Protein AF-A0A1I3BD29-F1 (afdb_monomer)

Structure (mmCIF, N/CA/C/O backbone):
data_AF-A0A1I3BD29-F1
#
_entry.id   AF-A0A1I3BD29-F1
#
loop_
_atom_site.group_PDB
_atom_site.id
_atom_site.type_symbol
_atom_site.label_atom_id
_atom_site.label_alt_id
_atom_site.label_comp_id
_atom_site.label_asym_id
_atom_site.label_entity_id
_atom_site.label_seq_id
_atom_site.pdbx_PDB_ins_code
_atom_site.Cartn_x
_atom_site.Cartn_y
_atom_site.Cartn_z
_atom_site.occupancy
_atom_site.B_iso_or_equiv
_atom_site.auth_seq_id
_atom_site.auth_comp_id
_atom_site.auth_asym_id
_atom_site.auth_atom_id
_atom_site.pdbx_PDB_model_num
ATOM 1 N N . MET A 1 1 ? 8.516 50.849 -5.011 1.00 40.69 1 MET A N 1
ATOM 2 C CA . MET A 1 1 ? 9.260 49.608 -5.304 1.00 40.69 1 MET A CA 1
ATOM 3 C C . MET A 1 1 ? 8.341 48.460 -4.909 1.00 40.69 1 MET A C 1
ATOM 5 O O . MET A 1 1 ? 8.324 48.061 -3.753 1.00 40.69 1 MET A O 1
ATOM 9 N N . ALA A 1 2 ? 7.440 48.098 -5.824 1.00 39.16 2 ALA A N 1
ATOM 10 C CA . ALA A 1 2 ? 6.439 47.055 -5.635 1.00 39.16 2 ALA A CA 1
ATOM 11 C C . ALA A 1 2 ? 7.047 45.728 -6.099 1.00 39.16 2 ALA A C 1
ATOM 13 O O . ALA A 1 2 ? 7.670 45.678 -7.156 1.00 39.16 2 ALA A O 1
ATOM 14 N N . TRP A 1 3 ? 6.928 44.700 -5.267 1.00 38.72 3 TRP A N 1
ATOM 15 C CA . TRP A 1 3 ? 7.289 43.336 -5.623 1.00 38.72 3 TRP A CA 1
ATOM 16 C C . TRP A 1 3 ? 6.075 42.716 -6.309 1.00 38.72 3 TRP A C 1
ATOM 18 O O . TRP A 1 3 ? 5.214 42.151 -5.638 1.00 38.72 3 TRP A O 1
ATOM 28 N N . ASP A 1 4 ? 5.998 42.864 -7.629 1.00 46.22 4 ASP A N 1
ATOM 29 C CA . ASP A 1 4 ? 5.146 42.015 -8.457 1.00 46.22 4 ASP A CA 1
ATOM 30 C C . ASP A 1 4 ? 5.787 40.627 -8.492 1.00 46.22 4 ASP A C 1
ATOM 32 O O . ASP A 1 4 ? 6.746 40.366 -9.218 1.00 46.22 4 ASP A O 1
ATOM 36 N N . ILE A 1 5 ? 5.304 39.746 -7.618 1.00 47.88 5 ILE A N 1
ATOM 37 C CA . ILE A 1 5 ? 5.500 38.309 -7.770 1.00 47.88 5 ILE A CA 1
ATOM 38 C C . ILE A 1 5 ? 4.236 37.806 -8.450 1.00 47.88 5 ILE A C 1
ATOM 40 O O . ILE A 1 5 ? 3.238 37.511 -7.790 1.00 47.88 5 ILE A O 1
ATOM 44 N N . ASP A 1 6 ? 4.307 37.708 -9.774 1.00 44.50 6 ASP A N 1
ATOM 45 C CA . ASP A 1 6 ? 3.409 36.897 -10.583 1.00 44.50 6 ASP A CA 1
ATOM 46 C C . ASP A 1 6 ? 3.533 35.436 -10.127 1.00 44.50 6 ASP A C 1
ATOM 48 O O . ASP A 1 6 ? 4.304 34.634 -10.654 1.00 44.50 6 ASP A O 1
ATOM 52 N N . ALA A 1 7 ? 2.779 35.075 -9.089 1.00 47.12 7 ALA A N 1
ATOM 53 C CA . ALA A 1 7 ? 2.558 33.695 -8.680 1.00 47.12 7 ALA A CA 1
ATOM 54 C C . ALA A 1 7 ? 1.510 33.059 -9.610 1.00 47.12 7 ALA A C 1
ATOM 56 O O . ALA A 1 7 ? 0.466 32.570 -9.173 1.00 47.12 7 ALA A O 1
ATOM 57 N N . GLU A 1 8 ? 1.764 33.102 -10.918 1.00 42.25 8 GLU A N 1
ATOM 58 C CA . GLU A 1 8 ? 0.945 32.416 -11.904 1.00 42.25 8 GLU A CA 1
ATOM 59 C C . GLU A 1 8 ? 1.128 30.897 -11.771 1.00 42.25 8 GLU A C 1
ATOM 61 O O . GLU A 1 8 ? 2.167 30.319 -12.078 1.00 42.25 8 GLU A O 1
ATOM 66 N N . HIS A 1 9 ? 0.070 30.244 -11.288 1.00 47.31 9 HIS A N 1
ATOM 67 C CA . HIS A 1 9 ? -0.496 29.047 -11.916 1.00 47.31 9 HIS A CA 1
ATOM 68 C C . HIS A 1 9 ? 0.456 27.885 -12.266 1.00 47.31 9 HIS A C 1
ATOM 70 O O . HIS A 1 9 ? 0.282 27.214 -13.282 1.00 47.31 9 HIS A O 1
ATOM 76 N N . ALA A 1 10 ? 1.376 27.510 -11.376 1.00 42.28 10 ALA A N 1
ATOM 77 C CA . ALA A 1 10 ? 1.856 26.129 -11.390 1.00 42.28 10 ALA A CA 1
ATOM 78 C C . ALA A 1 10 ? 0.666 25.214 -11.024 1.00 42.28 10 ALA A C 1
ATOM 80 O O . ALA A 1 10 ? 0.104 25.383 -9.933 1.00 42.28 10 ALA A O 1
ATOM 81 N N . PRO A 1 11 ? 0.239 24.256 -11.875 1.00 43.28 11 PRO A N 1
ATOM 82 C CA . PRO A 1 11 ? -0.814 23.330 -11.489 1.00 43.28 11 PRO A CA 1
ATOM 83 C C . PRO A 1 11 ? -0.327 22.591 -10.245 1.00 43.28 11 PRO A C 1
ATOM 85 O O . PRO A 1 11 ? 0.676 21.871 -10.287 1.00 43.28 11 PRO A O 1
ATOM 88 N N . ARG A 1 12 ? -1.008 22.796 -9.110 1.00 51.69 12 ARG A N 1
ATOM 89 C CA . ARG A 1 12 ? -0.805 21.969 -7.920 1.00 51.69 12 ARG A CA 1
ATOM 90 C C . ARG A 1 12 ? -1.012 20.539 -8.395 1.00 51.69 12 ARG A C 1
ATOM 92 O O . ARG A 1 12 ? -2.143 20.191 -8.722 1.00 51.69 12 ARG A O 1
ATOM 99 N N . ARG A 1 13 ? 0.060 19.741 -8.506 1.00 56.94 13 ARG A N 1
ATOM 100 C CA . ARG A 1 13 ? -0.059 18.315 -8.831 1.00 56.94 13 ARG A CA 1
ATOM 101 C C . ARG A 1 13 ? -1.017 17.738 -7.802 1.00 56.94 13 ARG A C 1
ATOM 103 O O . ARG A 1 13 ? -0.677 17.667 -6.622 1.00 56.94 13 ARG A O 1
ATOM 110 N N . SER A 1 14 ? -2.236 17.449 -8.236 1.00 68.75 14 SER A N 1
ATOM 111 C CA . SER A 1 14 ? -3.269 16.865 -7.400 1.00 68.75 14 SER A CA 1
ATOM 112 C C . SER A 1 14 ? -2.687 15.597 -6.798 1.00 68.75 14 SER A C 1
ATOM 114 O O . SER A 1 14 ? -2.194 14.738 -7.530 1.00 68.75 14 SER A O 1
ATOM 116 N N . THR A 1 15 ? -2.668 15.514 -5.468 1.00 78.75 15 THR A N 1
ATOM 117 C CA . THR A 1 15 ? -2.284 14.285 -4.776 1.00 78.75 15 THR A CA 1
ATOM 118 C C . THR A 1 15 ? -3.124 13.146 -5.358 1.00 78.75 15 THR A C 1
ATOM 120 O O . THR A 1 15 ? -4.346 13.307 -5.424 1.00 78.75 15 THR A O 1
ATOM 123 N N . PRO A 1 16 ? -2.508 12.037 -5.807 1.00 86.06 16 PRO A N 1
ATOM 124 C CA . PRO A 1 16 ? -3.257 10.934 -6.393 1.00 86.06 16 PRO A CA 1
ATOM 125 C C . PRO A 1 16 ? -4.274 10.405 -5.381 1.00 86.06 16 PRO A C 1
ATOM 127 O O . PRO A 1 16 ? -3.991 10.319 -4.180 1.00 86.06 16 PRO A O 1
ATOM 130 N N . THR A 1 17 ? -5.469 10.072 -5.859 1.00 91.38 17 THR A N 1
ATOM 131 C CA . THR A 1 17 ? -6.490 9.446 -5.021 1.00 91.38 17 THR A CA 1
ATOM 132 C C . THR A 1 17 ? -6.098 8.005 -4.703 1.00 91.38 17 THR A C 1
ATOM 134 O O . THR A 1 17 ? -5.258 7.402 -5.369 1.00 91.38 17 THR A O 1
ATOM 137 N N . ILE A 1 18 ? -6.737 7.401 -3.698 1.00 88.56 18 ILE A N 1
A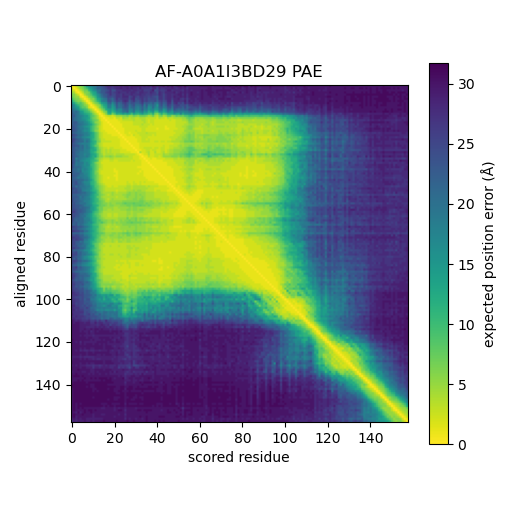TOM 138 C CA . ILE A 1 18 ? -6.524 5.979 -3.388 1.00 88.56 18 ILE A CA 1
ATOM 139 C C . ILE A 1 18 ? -6.890 5.085 -4.585 1.00 88.56 18 ILE A C 1
ATOM 141 O O . ILE A 1 18 ? -6.226 4.076 -4.809 1.00 88.56 18 ILE A O 1
ATOM 145 N N . ALA A 1 19 ? -7.899 5.467 -5.376 1.00 89.12 19 ALA A N 1
ATOM 146 C CA . ALA A 1 19 ? -8.260 4.751 -6.597 1.00 89.12 19 ALA A CA 1
ATOM 147 C C . ALA A 1 19 ? -7.135 4.818 -7.643 1.00 89.12 19 ALA A C 1
ATOM 149 O O . ALA A 1 19 ? -6.755 3.780 -8.182 1.00 89.12 19 ALA A O 1
ATOM 150 N N . ASP A 1 20 ? -6.543 5.999 -7.854 1.00 92.38 20 ASP A N 1
ATOM 151 C CA . ASP A 1 20 ? -5.416 6.173 -8.782 1.00 92.38 20 ASP A CA 1
ATOM 152 C C . ASP A 1 20 ? -4.203 5.349 -8.340 1.00 92.38 20 ASP A C 1
ATOM 154 O O . ASP A 1 20 ? -3.580 4.661 -9.144 1.00 92.38 20 ASP A O 1
ATOM 158 N N . LEU A 1 21 ? -3.893 5.370 -7.039 1.00 91.94 21 LEU A N 1
ATOM 159 C CA . LEU A 1 21 ? -2.787 4.601 -6.469 1.00 91.94 21 LEU A CA 1
ATOM 160 C C . LEU A 1 21 ? -2.983 3.093 -6.672 1.00 91.94 21 LEU A C 1
ATOM 162 O O . LEU A 1 21 ? -2.037 2.398 -7.030 1.00 91.94 21 LEU A O 1
ATOM 166 N N . ARG A 1 22 ? -4.203 2.576 -6.478 1.00 90.12 22 ARG A N 1
ATOM 167 C CA . ARG A 1 22 ? -4.527 1.156 -6.716 1.00 90.12 22 ARG A CA 1
ATOM 168 C C . ARG A 1 22 ? -4.433 0.760 -8.182 1.00 90.12 22 ARG A C 1
ATOM 170 O O . ARG A 1 22 ? -4.084 -0.380 -8.474 1.00 90.12 22 ARG A O 1
ATOM 177 N N . ALA A 1 23 ? -4.765 1.679 -9.083 1.00 91.75 23 ALA A N 1
ATOM 178 C CA . ALA A 1 23 ? -4.691 1.447 -10.517 1.00 91.75 23 ALA A CA 1
ATOM 179 C C . ALA A 1 23 ? -3.244 1.418 -11.042 1.00 91.75 23 ALA A C 1
ATOM 181 O O . ALA A 1 23 ? -3.026 0.924 -12.147 1.00 91.75 23 ALA A O 1
ATOM 182 N N . MET A 1 24 ? -2.258 1.894 -10.266 1.00 90.75 24 MET A N 1
ATOM 183 C CA . MET A 1 24 ? -0.858 1.894 -10.692 1.00 90.75 24 MET A CA 1
ATOM 184 C C . MET A 1 24 ? -0.324 0.485 -10.934 1.00 90.75 24 MET A C 1
ATOM 186 O O . MET A 1 24 ? -0.306 -0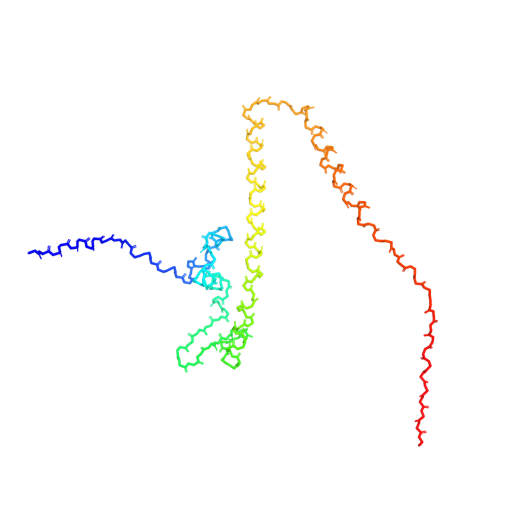.383 -10.051 1.00 90.75 24 MET A O 1
ATOM 190 N N . THR A 1 25 ? 0.241 0.311 -12.119 1.00 89.88 25 THR A N 1
ATOM 191 C CA . THR A 1 25 ? 1.057 -0.843 -12.479 1.00 89.88 25 THR A CA 1
ATOM 192 C C . THR A 1 25 ? 2.356 -0.884 -11.663 1.00 89.88 25 THR A C 1
ATOM 194 O O . THR A 1 25 ? 2.809 0.117 -11.103 1.00 89.88 25 THR A O 1
ATOM 197 N N . LEU A 1 26 ? 3.004 -2.052 -11.620 1.00 88.06 26 LEU A N 1
ATOM 198 C CA . LEU A 1 26 ? 4.323 -2.214 -10.986 1.00 88.06 26 LEU A CA 1
ATOM 199 C C . LEU A 1 26 ? 5.378 -1.269 -11.588 1.00 88.06 26 LEU A C 1
ATOM 201 O O . LEU A 1 26 ? 6.184 -0.699 -10.857 1.00 88.06 26 LEU A O 1
ATOM 205 N N . VAL A 1 27 ? 5.333 -1.061 -12.908 1.00 85.38 27 VAL A N 1
ATOM 206 C CA . VAL A 1 27 ? 6.253 -0.169 -13.632 1.00 85.38 27 VAL A CA 1
ATOM 207 C C . VAL A 1 27 ? 6.003 1.300 -13.286 1.00 85.38 27 VAL A C 1
ATOM 209 O O . VAL A 1 27 ? 6.938 2.087 -13.208 1.00 85.38 27 VAL A O 1
ATOM 212 N N . GLU A 1 28 ? 4.755 1.702 -13.058 1.00 88.12 28 GLU A N 1
ATOM 213 C CA . GLU A 1 28 ? 4.454 3.069 -12.622 1.00 88.12 28 GLU A CA 1
ATOM 214 C C . GLU A 1 28 ? 4.886 3.308 -11.175 1.00 88.12 28 GLU A C 1
ATOM 216 O O . GLU A 1 28 ? 5.438 4.367 -10.873 1.00 88.12 28 GLU A O 1
ATOM 221 N N . ARG A 1 29 ? 4.706 2.321 -10.287 1.00 87.56 29 ARG A N 1
ATOM 222 C CA . ARG A 1 29 ? 5.140 2.441 -8.888 1.00 87.56 29 ARG A CA 1
ATOM 223 C C . ARG A 1 29 ? 6.652 2.550 -8.735 1.00 87.56 29 ARG A C 1
ATOM 225 O O . ARG A 1 29 ? 7.119 3.332 -7.903 1.00 87.56 29 ARG A O 1
ATOM 232 N N . SER A 1 30 ? 7.424 1.856 -9.570 1.00 83.62 30 SER A N 1
ATOM 233 C CA . SER A 1 30 ? 8.886 1.950 -9.513 1.00 83.62 30 SER A CA 1
ATOM 234 C C . SER A 1 30 ? 9.408 3.360 -9.817 1.00 83.62 30 SER A C 1
ATOM 236 O O . SER A 1 30 ? 10.466 3.752 -9.330 1.00 83.62 30 SER A O 1
ATOM 238 N N . ARG A 1 31 ? 8.626 4.177 -10.535 1.00 87.25 31 ARG A N 1
ATOM 239 C CA . ARG A 1 31 ? 8.957 5.575 -10.854 1.00 87.25 31 ARG A CA 1
ATOM 240 C C . ARG A 1 31 ? 8.690 6.554 -9.707 1.00 87.25 31 ARG A C 1
ATOM 242 O O . ARG A 1 31 ? 9.059 7.720 -9.825 1.00 87.25 31 ARG A O 1
ATOM 249 N N . LEU A 1 32 ? 8.071 6.127 -8.600 1.00 83.44 32 LEU A N 1
ATOM 250 C CA . LEU A 1 32 ? 7.693 7.018 -7.490 1.00 83.44 32 LEU A CA 1
ATOM 251 C C . LEU A 1 32 ? 8.894 7.552 -6.677 1.00 83.44 32 LEU A C 1
ATOM 253 O O . LEU A 1 32 ? 8.715 8.440 -5.846 1.00 83.44 32 LEU A O 1
ATOM 257 N N . GLY A 1 33 ? 10.119 7.080 -6.926 1.00 84.25 33 GLY A N 1
ATOM 258 C CA . GLY A 1 33 ? 11.311 7.459 -6.157 1.00 84.25 33 GLY A CA 1
ATOM 259 C C . GLY A 1 33 ? 11.322 6.860 -4.743 1.00 84.25 33 GLY A C 1
ATOM 260 O O . GLY A 1 33 ? 10.459 6.052 -4.395 1.00 84.25 33 GLY A O 1
ATOM 261 N N . GLU A 1 34 ? 12.300 7.247 -3.920 1.00 88.12 34 GLU A N 1
ATOM 262 C CA . GLU A 1 34 ? 12.588 6.616 -2.611 1.00 88.12 34 GLU A CA 1
ATOM 263 C C . GLU A 1 34 ? 12.127 7.438 -1.392 1.00 88.12 34 GLU A C 1
ATOM 265 O O . GLU A 1 34 ? 12.438 7.115 -0.250 1.00 88.12 34 GLU A O 1
ATOM 270 N N . SER A 1 35 ? 11.365 8.512 -1.612 1.00 92.56 35 SER A N 1
ATOM 271 C CA . SER A 1 35 ? 10.869 9.355 -0.514 1.00 92.56 35 SER A CA 1
ATOM 272 C C . SER A 1 35 ? 9.835 8.642 0.370 1.00 92.56 35 SER A C 1
ATOM 274 O O . SER A 1 35 ? 9.080 7.792 -0.102 1.00 92.56 35 SER A O 1
ATOM 276 N N . ASP A 1 36 ? 9.686 9.081 1.623 1.00 91.19 36 ASP A N 1
ATOM 277 C CA . ASP A 1 36 ? 8.641 8.579 2.533 1.00 91.19 36 ASP A CA 1
ATOM 278 C C . ASP A 1 36 ? 7.235 8.691 1.937 1.00 91.19 36 ASP A C 1
ATOM 280 O O . ASP A 1 36 ? 6.396 7.804 2.095 1.00 91.19 36 ASP A O 1
ATOM 284 N N . ARG A 1 37 ? 6.981 9.766 1.183 1.00 91.75 37 ARG A N 1
ATOM 285 C CA . ARG A 1 37 ? 5.718 9.956 0.463 1.00 91.75 37 ARG A CA 1
ATOM 286 C C . ARG A 1 37 ? 5.508 8.877 -0.599 1.00 91.75 37 ARG A C 1
ATOM 288 O O . ARG A 1 37 ? 4.405 8.355 -0.723 1.00 91.75 37 ARG A O 1
ATOM 295 N N . ALA A 1 38 ? 6.551 8.538 -1.350 1.00 92.50 38 ALA A N 1
ATOM 296 C CA . ALA A 1 38 ? 6.501 7.476 -2.349 1.00 92.50 38 ALA A CA 1
ATOM 297 C C . ALA A 1 38 ? 6.255 6.109 -1.702 1.00 92.50 38 ALA A C 1
ATOM 299 O O . ALA A 1 38 ? 5.420 5.336 -2.167 1.00 92.50 38 ALA A O 1
ATOM 300 N N . ASN A 1 39 ? 6.909 5.845 -0.574 1.00 93.19 39 ASN A N 1
ATOM 301 C CA . ASN A 1 39 ? 6.705 4.629 0.209 1.00 93.19 39 ASN A CA 1
ATOM 302 C C . ASN A 1 39 ? 5.273 4.531 0.751 1.00 93.19 39 ASN A C 1
ATOM 304 O O . ASN A 1 39 ? 4.648 3.473 0.669 1.00 93.19 39 ASN A O 1
ATOM 308 N N . ALA A 1 40 ? 4.706 5.647 1.211 1.00 91.75 40 ALA A N 1
ATOM 309 C CA . ALA A 1 40 ? 3.300 5.712 1.594 1.00 91.75 40 ALA A CA 1
ATOM 310 C C . ALA A 1 40 ? 2.367 5.415 0.407 1.00 91.75 40 ALA A C 1
ATOM 312 O O . ALA A 1 40 ? 1.388 4.688 0.570 1.00 91.75 40 ALA A O 1
ATOM 313 N N . PHE A 1 41 ? 2.680 5.909 -0.795 1.00 93.69 41 PHE A N 1
ATOM 314 C CA . PHE A 1 41 ? 1.916 5.590 -2.003 1.00 93.69 41 PHE A CA 1
ATOM 315 C C . PHE A 1 41 ? 1.997 4.109 -2.383 1.00 93.69 41 PHE A C 1
ATOM 317 O O . PHE A 1 41 ? 0.964 3.536 -2.720 1.00 93.69 41 PHE A O 1
ATOM 324 N N . ARG A 1 42 ? 3.162 3.458 -2.254 1.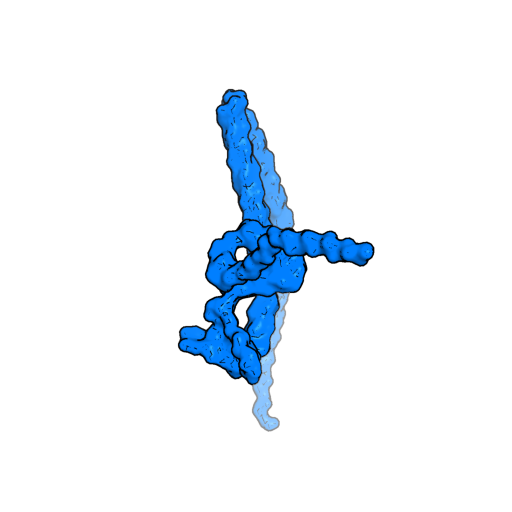00 93.81 42 ARG A N 1
ATOM 325 C CA . ARG A 1 42 ? 3.299 2.002 -2.464 1.00 93.81 42 ARG A CA 1
ATOM 326 C C . ARG A 1 42 ? 2.416 1.207 -1.506 1.00 93.81 42 ARG A C 1
ATOM 328 O O . ARG A 1 42 ? 1.667 0.326 -1.930 1.00 93.81 42 ARG A O 1
ATOM 335 N N . LEU A 1 43 ? 2.447 1.560 -0.221 1.00 93.69 43 LEU A N 1
ATOM 336 C CA . LEU A 1 43 ? 1.605 0.924 0.793 1.00 93.69 43 LEU A CA 1
ATOM 337 C C . LEU A 1 43 ? 0.116 1.159 0.517 1.00 93.69 43 LEU A C 1
ATOM 339 O O . LEU A 1 43 ? -0.677 0.224 0.598 1.00 93.69 43 LEU A O 1
ATOM 343 N N . ALA A 1 44 ? -0.270 2.378 0.144 1.00 92.06 44 ALA A N 1
ATOM 344 C CA . ALA A 1 44 ? -1.653 2.710 -0.178 1.00 92.06 44 ALA A CA 1
ATOM 345 C C . ALA A 1 44 ? -2.150 1.991 -1.442 1.00 92.06 44 ALA A C 1
ATOM 347 O O . ALA A 1 44 ? -3.269 1.475 -1.445 1.00 92.06 44 ALA A O 1
ATOM 348 N N . ALA A 1 45 ? -1.320 1.891 -2.481 1.00 92.19 45 ALA A N 1
ATOM 349 C CA . ALA A 1 45 ? -1.635 1.163 -3.707 1.00 92.19 45 ALA A CA 1
ATOM 350 C C . ALA A 1 45 ? -1.976 -0.307 -3.429 1.00 92.19 45 ALA A C 1
ATOM 352 O O . ALA A 1 45 ? -2.890 -0.856 -4.041 1.00 92.19 45 ALA A O 1
ATOM 353 N N . ARG A 1 46 ? -1.275 -0.940 -2.477 1.00 93.12 46 ARG A N 1
ATOM 354 C CA . ARG A 1 46 ? -1.446 -2.368 -2.182 1.00 93.12 46 ARG A CA 1
ATOM 355 C C . ARG A 1 46 ? -2.430 -2.679 -1.057 1.00 93.12 46 ARG A C 1
ATOM 357 O O . ARG A 1 46 ? -3.139 -3.676 -1.141 1.00 93.12 46 ARG A O 1
ATOM 364 N N . PHE A 1 47 ? -2.449 -1.876 0.004 1.00 94.00 47 PHE A N 1
ATOM 365 C CA . PHE A 1 47 ? -3.081 -2.241 1.278 1.00 94.00 47 PHE A CA 1
ATOM 366 C C . PHE A 1 47 ? -4.197 -1.301 1.729 1.00 94.00 47 PHE A C 1
ATOM 368 O O . PHE A 1 47 ? -4.739 -1.492 2.815 1.00 94.00 47 PHE A O 1
ATOM 375 N N . SER A 1 48 ? -4.589 -0.312 0.926 1.00 90.75 48 SER A N 1
ATOM 376 C CA . SER A 1 48 ? -5.648 0.629 1.322 1.00 90.75 48 SER A CA 1
ATOM 377 C C . SER A 1 48 ? -7.020 -0.020 1.554 1.00 90.75 48 SER A C 1
ATOM 379 O O . SER A 1 48 ? -7.843 0.573 2.237 1.00 90.75 48 SER A O 1
ATOM 381 N N . ASP A 1 49 ? -7.290 -1.221 1.029 1.00 92.75 49 ASP A N 1
ATOM 382 C CA . ASP A 1 49 ? -8.508 -1.991 1.358 1.00 92.75 49 ASP A CA 1
ATOM 383 C C . ASP A 1 49 ? -8.458 -2.645 2.742 1.00 92.75 49 ASP A C 1
ATOM 385 O O . ASP A 1 49 ? -9.482 -3.024 3.306 1.00 92.75 49 ASP A O 1
ATOM 389 N N . HIS A 1 50 ? -7.260 -2.783 3.300 1.00 94.25 50 HIS A N 1
ATOM 390 C CA . HIS A 1 50 ? -7.026 -3.502 4.543 1.00 94.25 50 HIS A CA 1
ATOM 391 C C . HIS A 1 50 ? -6.698 -2.583 5.711 1.00 94.25 50 HIS A C 1
ATOM 393 O O . HIS A 1 50 ? -6.550 -3.071 6.830 1.00 94.25 50 HIS A O 1
ATOM 399 N N . LEU A 1 51 ? -6.568 -1.278 5.475 1.00 93.94 51 LEU A N 1
ATOM 400 C CA . LEU A 1 51 ? -5.944 -0.365 6.418 1.00 93.94 51 LEU A CA 1
ATOM 401 C C . LEU A 1 51 ? -6.670 0.984 6.412 1.00 93.94 51 LEU A C 1
ATOM 403 O O . LEU A 1 51 ? -6.802 1.628 5.375 1.00 93.94 51 LEU A O 1
ATOM 407 N N . LEU A 1 52 ? -7.147 1.404 7.582 1.00 93.19 52 LEU A N 1
ATOM 408 C CA . LEU A 1 52 ? -7.918 2.631 7.764 1.00 93.19 52 LEU A CA 1
ATOM 409 C C . LEU A 1 52 ? -7.343 3.428 8.934 1.00 93.19 52 LEU A C 1
ATOM 411 O O . LEU A 1 52 ? -7.171 2.889 10.021 1.00 93.19 52 LEU A O 1
ATOM 415 N N . HIS A 1 53 ? -7.065 4.716 8.733 1.00 92.38 53 HIS A N 1
ATOM 416 C CA . HIS A 1 53 ? -6.751 5.629 9.830 1.00 92.38 53 HIS A CA 1
ATOM 417 C C . HIS A 1 53 ? -7.972 6.478 10.157 1.00 92.38 53 HIS A C 1
ATOM 419 O O . HIS A 1 53 ? -8.456 7.222 9.304 1.00 92.38 53 HIS A O 1
ATOM 425 N N . GLN A 1 54 ? -8.436 6.412 11.400 1.00 94.06 54 GLN A N 1
ATOM 426 C CA . GLN A 1 54 ? -9.471 7.304 11.901 1.00 94.06 54 GLN A CA 1
ATOM 427 C C . GLN A 1 54 ? -8.842 8.305 12.885 1.00 94.06 54 GLN A C 1
ATOM 429 O O . GLN A 1 54 ? -8.347 7.891 13.939 1.00 94.06 54 GLN A O 1
ATOM 434 N N . PRO A 1 55 ? -8.876 9.620 12.594 1.00 93.44 55 PRO A N 1
ATOM 435 C CA . PRO A 1 55 ? -8.404 10.641 13.527 1.00 93.44 55 PRO A CA 1
ATOM 436 C C . PRO A 1 55 ? -9.033 10.486 14.917 1.00 93.44 55 PRO A C 1
ATOM 438 O O . PRO A 1 55 ? -10.231 10.235 15.041 1.00 93.44 55 PRO A O 1
ATOM 441 N N . GLY A 1 56 ? -8.212 10.589 15.964 1.00 94.56 56 GLY A N 1
ATOM 442 C CA . GLY A 1 56 ? -8.634 10.420 17.360 1.00 94.56 56 GLY A CA 1
ATOM 443 C C . GLY A 1 56 ? -8.833 8.970 17.819 1.00 94.56 56 GLY A C 1
ATOM 444 O O . GLY A 1 56 ? -8.946 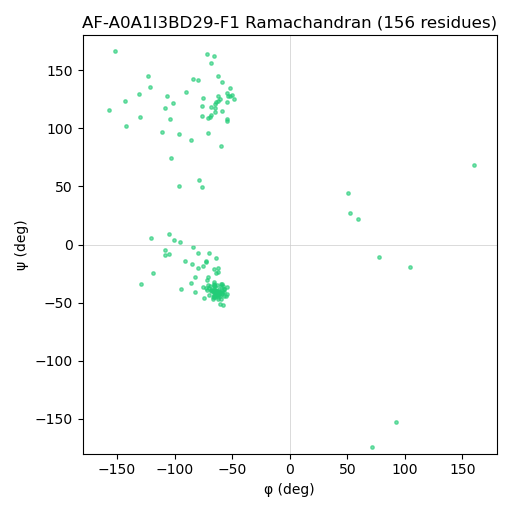8.734 19.018 1.00 94.56 56 GLY A O 1
ATOM 445 N N . ARG A 1 57 ? -8.833 7.993 16.902 1.00 94.44 57 ARG A N 1
ATOM 446 C CA . ARG A 1 57 ? -8.978 6.560 17.220 1.00 94.44 57 ARG A CA 1
ATOM 447 C C . ARG A 1 57 ? -7.770 5.719 16.797 1.00 94.44 57 ARG A C 1
ATOM 449 O O . ARG A 1 57 ? -7.523 4.673 17.386 1.00 94.44 57 ARG A O 1
ATOM 456 N N . GLY A 1 58 ? -7.006 6.191 15.813 1.00 95.06 58 GLY A N 1
ATOM 457 C CA . GLY A 1 58 ? -5.803 5.540 15.306 1.00 95.06 58 GLY A CA 1
ATOM 458 C C . GLY A 1 58 ? -6.080 4.612 14.126 1.00 95.06 58 GLY A C 1
ATOM 459 O O . GLY A 1 58 ? -7.015 4.821 13.349 1.00 95.06 58 GLY A O 1
ATOM 460 N N . TRP A 1 59 ? -5.227 3.602 13.969 1.00 96.06 59 TRP A N 1
ATOM 461 C CA . TRP A 1 59 ? -5.301 2.648 12.866 1.00 96.06 59 TRP A CA 1
ATOM 462 C C . TRP A 1 59 ? -6.293 1.522 13.149 1.00 96.06 59 TRP A C 1
ATOM 464 O O . TRP A 1 59 ? -6.369 1.017 14.266 1.00 96.06 59 TRP A O 1
ATOM 474 N N . ALA A 1 60 ? -7.000 1.095 12.110 1.00 96.19 60 ALA A N 1
ATOM 475 C CA . ALA A 1 60 ? -7.781 -0.126 12.061 1.00 96.19 60 ALA A CA 1
ATOM 476 C C . ALA A 1 60 ? -7.306 -0.993 10.902 1.00 96.19 60 ALA A C 1
ATOM 478 O O . ALA A 1 60 ? -6.958 -0.483 9.833 1.00 96.19 60 ALA A O 1
ATOM 479 N N . VAL A 1 61 ? -7.342 -2.307 11.102 1.00 96.56 61 VAL A N 1
ATOM 480 C CA . VAL A 1 61 ? -6.978 -3.281 10.073 1.00 96.56 61 VAL A CA 1
ATOM 481 C C . VAL A 1 61 ? -8.161 -4.202 9.814 1.00 96.56 61 VAL A C 1
ATOM 483 O O . VAL A 1 61 ? -8.811 -4.668 10.751 1.00 96.56 61 VAL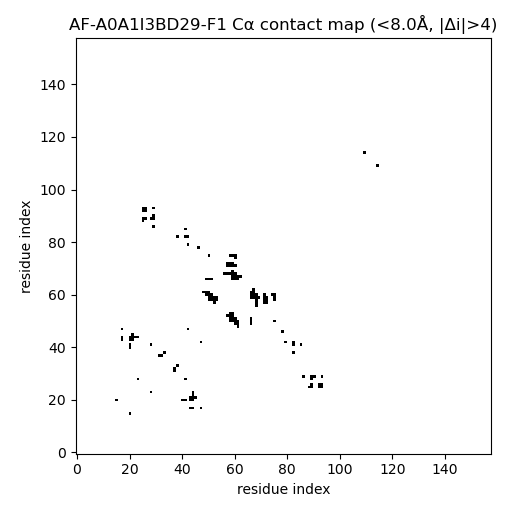 A O 1
ATOM 486 N N . TRP A 1 62 ? -8.450 -4.455 8.538 1.00 96.12 62 TRP A N 1
ATOM 487 C CA . TRP A 1 62 ? -9.510 -5.372 8.128 1.00 96.12 62 TRP A CA 1
ATOM 488 C C . TRP A 1 62 ? -9.223 -6.784 8.655 1.00 96.12 62 TRP A C 1
ATOM 490 O O . TRP A 1 62 ? -8.146 -7.336 8.426 1.00 96.12 62 TRP A O 1
ATOM 500 N N . ASP A 1 63 ? -10.166 -7.369 9.391 1.00 93.69 63 ASP A N 1
ATOM 501 C CA . ASP A 1 63 ? -10.058 -8.720 9.966 1.00 93.69 63 ASP A CA 1
ATOM 502 C C . ASP A 1 63 ? -10.710 -9.815 9.098 1.00 93.69 63 ASP A C 1
ATOM 504 O O . ASP A 1 63 ? -10.725 -10.981 9.482 1.00 93.69 63 ASP A O 1
ATOM 508 N N . GLY A 1 64 ? -11.241 -9.448 7.927 1.00 94.31 64 GLY A N 1
ATOM 509 C CA . GLY A 1 64 ? -12.030 -10.327 7.059 1.00 94.31 64 GLY A CA 1
ATOM 510 C C . GLY A 1 64 ? -13.532 -10.034 7.098 1.00 94.31 64 GLY A C 1
ATOM 511 O O . GLY A 1 64 ? -14.239 -10.389 6.158 1.00 94.31 64 GLY A O 1
ATOM 512 N N . ARG A 1 65 ? -14.020 -9.352 8.140 1.00 95.62 65 ARG A N 1
ATOM 513 C CA . ARG A 1 65 ? -15.439 -9.016 8.327 1.00 95.62 65 ARG A CA 1
ATOM 514 C C . ARG A 1 65 ? -15.678 -7.538 8.626 1.00 95.62 65 ARG A C 1
ATOM 516 O O . ARG A 1 65 ? -16.722 -7.009 8.248 1.00 95.62 65 ARG A O 1
ATOM 523 N N . ARG A 1 66 ? -14.766 -6.886 9.345 1.00 95.38 66 ARG A N 1
ATOM 524 C CA . ARG A 1 66 ? -14.846 -5.472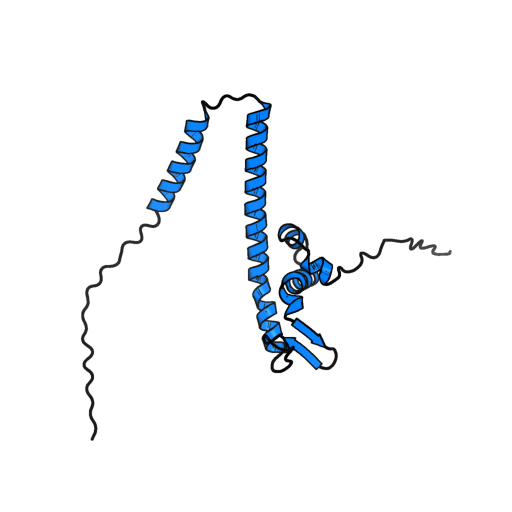 9.722 1.00 95.38 66 ARG A CA 1
ATOM 525 C C . ARG A 1 66 ? -13.457 -4.869 9.909 1.00 95.38 66 ARG A C 1
ATOM 527 O O . ARG A 1 66 ? -12.454 -5.568 10.029 1.00 95.38 66 ARG A O 1
ATOM 534 N N . PHE A 1 67 ? -13.411 -3.543 9.978 1.00 96.50 67 PHE A N 1
ATOM 535 C CA . PHE A 1 67 ? -12.228 -2.842 10.461 1.00 96.50 67 PHE A CA 1
ATOM 536 C C . PHE A 1 67 ? -12.154 -2.950 11.982 1.00 96.50 67 PHE A C 1
ATOM 538 O O . PHE A 1 67 ? -13.053 -2.488 12.689 1.00 96.50 67 PHE A O 1
ATOM 545 N N . ASP A 1 68 ? -11.079 -3.564 12.466 1.00 95.81 68 ASP A N 1
ATOM 546 C CA . ASP A 1 68 ? -10.809 -3.723 13.887 1.00 95.81 68 ASP A CA 1
ATOM 547 C C . ASP A 1 68 ? -9.680 -2.787 14.329 1.00 95.81 68 ASP A C 1
ATOM 549 O O . ASP A 1 68 ? -8.601 -2.757 13.735 1.00 95.81 68 ASP A O 1
ATOM 553 N N . PHE A 1 69 ? -9.956 -2.017 15.379 1.00 96.31 69 PHE A N 1
ATOM 554 C CA . PHE A 1 69 ? -9.023 -1.070 15.989 1.00 96.31 69 PHE A CA 1
ATOM 555 C C . PHE A 1 69 ? -8.200 -1.713 17.113 1.00 96.31 69 PHE A C 1
ATOM 557 O O . PHE A 1 69 ? -7.202 -1.133 17.545 1.00 96.31 69 PHE A O 1
ATOM 564 N N . ALA A 1 70 ? -8.590 -2.897 17.599 1.00 94.81 70 ALA A N 1
ATOM 565 C CA . ALA A 1 70 ? -7.826 -3.607 18.614 1.00 94.81 70 ALA A CA 1
ATOM 566 C C . ALA A 1 70 ? -6.434 -3.960 18.069 1.00 94.81 70 ALA A C 1
ATOM 568 O O . ALA A 1 70 ? -6.294 -4.589 17.017 1.00 94.81 70 ALA A O 1
ATOM 569 N N . ASN A 1 71 ? -5.392 -3.508 18.773 1.00 93.44 71 ASN A N 1
ATOM 570 C CA . ASN A 1 71 ? -3.991 -3.616 18.343 1.00 93.44 71 ASN A CA 1
ATOM 571 C C . ASN A 1 71 ? -3.745 -3.062 16.925 1.00 93.44 71 ASN A C 1
ATOM 573 O O . ASN A 1 71 ? -2.827 -3.492 16.225 1.00 93.44 71 ASN A O 1
ATOM 577 N N . GLY A 1 72 ? -4.570 -2.110 16.478 1.00 93.25 72 GLY A N 1
ATOM 578 C CA . GLY A 1 72 ? -4.560 -1.637 15.098 1.00 93.25 72 GLY A CA 1
ATOM 579 C C . GLY A 1 72 ? -3.249 -0.962 14.698 1.00 93.25 72 GLY A C 1
ATOM 580 O O . GLY A 1 72 ? -2.787 -1.168 13.580 1.00 93.25 72 GLY A O 1
ATOM 581 N N . TRP A 1 73 ? -2.592 -0.251 15.624 1.00 94.38 73 TRP A N 1
ATOM 582 C CA . TRP A 1 73 ? -1.233 0.273 15.428 1.00 94.38 73 TRP A CA 1
ATOM 583 C C . TRP A 1 73 ? -0.226 -0.838 15.108 1.00 94.38 73 TRP A C 1
ATOM 585 O O . TRP A 1 73 ? 0.478 -0.764 14.106 1.00 94.38 73 TRP A O 1
ATOM 595 N N . GLU A 1 74 ? -0.181 -1.887 15.930 1.00 96.44 74 GLU A N 1
ATOM 596 C CA . GLU A 1 74 ? 0.766 -2.990 15.759 1.00 96.44 74 GLU A CA 1
ATOM 597 C C . GLU A 1 74 ? 0.507 -3.734 14.444 1.00 96.44 74 GLU A C 1
ATOM 599 O O . GLU A 1 74 ? 1.430 -4.040 13.689 1.00 96.44 74 GLU A O 1
ATOM 604 N N . ARG A 1 75 ? -0.767 -3.983 14.126 1.00 95.56 75 ARG A N 1
ATOM 605 C CA . ARG A 1 75 ? -1.157 -4.639 12.874 1.00 95.56 75 ARG A CA 1
ATOM 606 C C . ARG A 1 75 ? -0.831 -3.775 11.653 1.00 95.56 75 ARG A C 1
ATOM 608 O O . ARG A 1 75 ? -0.349 -4.310 10.658 1.00 95.56 75 ARG A O 1
ATOM 615 N N . ALA A 1 76 ? -1.042 -2.461 11.727 1.00 94.56 76 ALA A N 1
ATOM 616 C CA . ALA A 1 76 ? -0.666 -1.533 10.664 1.00 94.56 76 ALA A CA 1
ATOM 617 C C . ALA A 1 76 ? 0.858 -1.467 10.483 1.00 94.56 76 ALA A C 1
ATOM 619 O O . ALA A 1 76 ? 1.335 -1.467 9.350 1.00 94.56 76 ALA A O 1
ATOM 620 N N . LEU A 1 77 ? 1.627 -1.505 11.577 1.00 95.19 77 LEU A N 1
ATOM 621 C CA . LEU A 1 77 ? 3.086 -1.573 11.525 1.00 95.19 77 LEU A CA 1
ATOM 622 C C . LEU A 1 77 ? 3.563 -2.839 10.803 1.00 95.19 77 LEU A C 1
ATOM 624 O O . LEU A 1 77 ? 4.414 -2.745 9.925 1.00 95.19 77 LEU A O 1
ATOM 628 N N . ARG A 1 78 ? 2.971 -4.006 11.094 1.00 95.31 78 ARG A N 1
ATOM 629 C CA . ARG A 1 78 ? 3.283 -5.256 10.373 1.00 95.31 78 ARG A CA 1
ATOM 630 C C . ARG A 1 78 ? 3.008 -5.151 8.871 1.00 95.31 78 ARG A C 1
ATOM 632 O O . ARG A 1 78 ? 3.732 -5.747 8.083 1.00 95.31 78 ARG A O 1
ATOM 639 N N . ILE A 1 79 ? 1.988 -4.391 8.468 1.00 93.88 79 ILE A N 1
ATOM 640 C CA . ILE A 1 79 ? 1.729 -4.102 7.050 1.00 93.88 79 ILE A CA 1
ATOM 641 C C . ILE A 1 79 ? 2.807 -3.167 6.486 1.00 93.88 79 ILE A C 1
ATOM 643 O O . ILE A 1 79 ? 3.338 -3.438 5.413 1.00 93.88 79 ILE A O 1
ATOM 647 N N . GLY A 1 80 ? 3.199 -2.125 7.223 1.00 93.12 80 GLY A N 1
ATOM 648 C CA . GLY A 1 80 ? 4.311 -1.244 6.850 1.00 93.12 80 GLY A CA 1
ATOM 649 C C . GLY A 1 80 ? 5.643 -1.985 6.679 1.00 93.12 80 GLY A C 1
ATOM 650 O O . GLY A 1 80 ? 6.395 -1.692 5.754 1.00 93.12 80 GLY A O 1
ATOM 651 N N . MET A 1 81 ? 5.897 -3.014 7.495 1.00 95.81 81 MET A N 1
ATOM 652 C CA . MET A 1 81 ? 7.077 -3.883 7.382 1.00 95.81 81 MET A CA 1
ATOM 653 C C . MET A 1 81 ? 7.130 -4.691 6.077 1.00 95.81 81 MET A C 1
ATOM 655 O O . MET A 1 81 ? 8.178 -5.248 5.773 1.00 95.81 81 MET A O 1
ATOM 659 N N . ARG A 1 82 ? 6.044 -4.740 5.292 1.00 94.75 82 ARG A N 1
ATOM 660 C CA . ARG A 1 82 ? 6.023 -5.370 3.961 1.00 94.75 82 ARG A CA 1
ATOM 661 C C . ARG A 1 82 ? 6.524 -4.459 2.843 1.00 94.75 82 ARG A C 1
ATOM 663 O O . ARG A 1 82 ? 6.566 -4.881 1.694 1.00 94.75 82 ARG A O 1
ATOM 670 N N . LEU A 1 83 ? 6.879 -3.210 3.147 1.00 93.75 83 LEU A N 1
ATOM 671 C CA . LEU A 1 83 ? 7.402 -2.272 2.155 1.00 93.75 83 LEU A CA 1
ATOM 672 C C . LEU A 1 83 ? 8.629 -2.811 1.386 1.00 93.75 83 LEU A C 1
ATOM 674 O O . LEU A 1 83 ? 8.636 -2.648 0.167 1.00 93.75 83 LEU A O 1
ATOM 678 N N . PRO A 1 84 ? 9.626 -3.470 2.018 1.00 93.75 84 PRO A N 1
ATOM 679 C CA . PRO A 1 84 ? 10.752 -4.052 1.287 1.00 93.75 84 PRO A CA 1
ATOM 680 C C . PRO A 1 84 ? 10.312 -5.094 0.252 1.00 93.75 84 PRO A C 1
ATOM 682 O O . PRO A 1 84 ? 10.790 -5.041 -0.877 1.00 93.75 84 PRO A O 1
ATOM 685 N N . ASP A 1 85 ? 9.346 -5.958 0.595 1.00 93.62 85 ASP A N 1
ATOM 686 C CA . ASP A 1 85 ? 8.777 -6.944 -0.337 1.00 93.62 85 ASP A CA 1
ATOM 687 C C . ASP A 1 85 ? 8.196 -6.247 -1.581 1.00 93.62 85 ASP A C 1
ATOM 689 O O . ASP A 1 85 ? 8.439 -6.672 -2.706 1.00 93.62 85 ASP A O 1
ATOM 693 N N . LEU A 1 86 ? 7.453 -5.145 -1.397 1.00 91.69 86 LEU A N 1
ATOM 694 C CA . LEU A 1 86 ? 6.859 -4.395 -2.513 1.00 91.69 86 LEU A CA 1
ATOM 695 C C . LEU A 1 86 ? 7.922 -3.788 -3.433 1.00 91.69 86 LEU A C 1
ATOM 697 O O . LEU A 1 86 ? 7.760 -3.789 -4.651 1.00 91.69 86 LEU A O 1
ATOM 701 N N . ILE A 1 87 ? 9.005 -3.270 -2.854 1.00 91.31 87 ILE A N 1
ATOM 702 C CA . ILE A 1 87 ? 10.122 -2.706 -3.617 1.00 91.31 87 ILE A CA 1
ATOM 703 C C . ILE A 1 87 ? 10.845 -3.817 -4.392 1.00 91.31 87 ILE A C 1
ATOM 705 O O . ILE A 1 87 ? 11.218 -3.620 -5.548 1.00 91.31 87 ILE A O 1
ATOM 709 N N . GLU A 1 88 ? 11.007 -4.999 -3.798 1.00 92.25 88 GLU A N 1
ATOM 710 C CA . GLU A 1 88 ? 11.589 -6.152 -4.485 1.00 92.25 88 GLU A CA 1
ATOM 711 C C . GLU A 1 88 ? 10.697 -6.644 -5.637 1.00 92.25 88 GLU A C 1
ATOM 713 O O . GLU A 1 88 ? 11.202 -6.875 -6.739 1.00 92.25 88 GLU A O 1
ATOM 718 N N . GLU A 1 89 ? 9.378 -6.732 -5.430 1.00 89.00 89 GLU A N 1
ATOM 719 C CA . GLU A 1 89 ? 8.403 -7.040 -6.486 1.00 89.00 89 GLU A CA 1
ATOM 720 C C . GLU A 1 89 ? 8.521 -6.053 -7.662 1.00 89.00 89 GLU A C 1
ATOM 722 O O . GLU A 1 89 ? 8.547 -6.463 -8.826 1.00 89.00 89 GLU A O 1
ATOM 727 N N . GLU A 1 90 ? 8.647 -4.755 -7.370 1.00 88.94 90 GLU A N 1
ATOM 728 C CA . GLU A 1 90 ? 8.866 -3.705 -8.372 1.00 88.94 90 GLU A CA 1
ATOM 729 C C . GLU A 1 90 ? 10.198 -3.897 -9.116 1.00 88.94 90 GLU A C 1
ATOM 731 O O . GLU A 1 90 ? 10.233 -3.849 -10.348 1.00 88.94 90 GLU A O 1
ATOM 736 N N . ALA A 1 91 ? 11.288 -4.189 -8.404 1.00 87.38 91 ALA A N 1
ATOM 737 C CA . ALA A 1 91 ? 12.602 -4.420 -9.003 1.00 87.38 91 ALA A CA 1
ATOM 738 C C . ALA A 1 91 ? 12.642 -5.680 -9.886 1.00 87.38 91 ALA A C 1
ATOM 740 O O . ALA A 1 91 ? 13.336 -5.720 -10.906 1.00 87.38 91 ALA A O 1
ATOM 741 N N . VAL A 1 92 ? 11.917 -6.739 -9.515 1.00 87.62 92 VAL A N 1
ATOM 742 C CA . VAL A 1 92 ? 11.738 -7.924 -10.369 1.0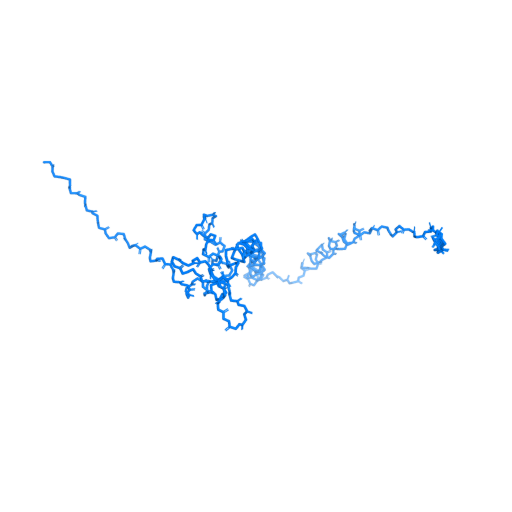0 87.62 92 VAL A CA 1
ATOM 743 C C . VAL A 1 92 ? 10.943 -7.559 -11.622 1.00 87.62 92 VAL A C 1
ATOM 745 O O . VAL A 1 92 ? 11.351 -7.928 -12.723 1.00 87.62 92 VAL A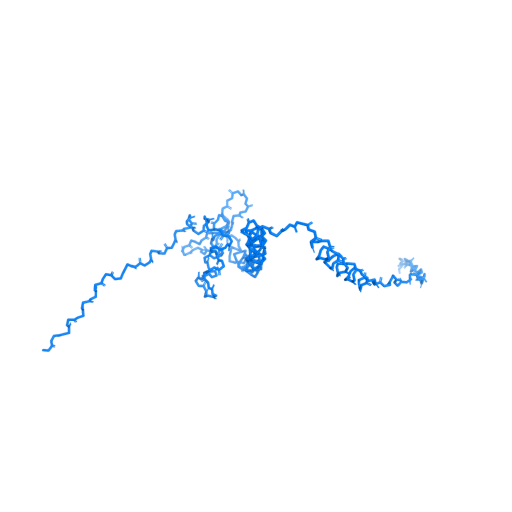 O 1
ATOM 748 N N . ALA A 1 93 ? 9.852 -6.804 -11.478 1.00 83.00 93 ALA A N 1
ATOM 749 C CA . ALA A 1 93 ? 9.012 -6.403 -12.602 1.00 83.00 93 ALA A CA 1
ATOM 750 C C . ALA A 1 93 ? 9.771 -5.554 -13.631 1.00 83.00 93 ALA A C 1
ATOM 752 O O . ALA A 1 93 ? 9.637 -5.800 -14.827 1.00 83.00 93 ALA A O 1
ATOM 753 N N . ILE A 1 94 ? 10.611 -4.615 -13.182 1.00 83.56 94 ILE A N 1
ATOM 754 C CA . ILE A 1 94 ? 11.466 -3.809 -14.068 1.00 83.56 94 ILE A CA 1
ATOM 755 C C . ILE A 1 94 ? 12.427 -4.703 -14.855 1.00 83.56 94 ILE A C 1
ATOM 757 O O . ILE A 1 94 ? 12.450 -4.638 -16.079 1.00 83.56 94 ILE A O 1
ATOM 761 N N . ARG A 1 95 ? 13.161 -5.592 -14.172 1.00 81.69 95 ARG A N 1
ATOM 762 C CA . ARG A 1 95 ? 14.137 -6.487 -14.820 1.00 81.69 95 ARG A CA 1
ATOM 763 C C . ARG A 1 95 ? 13.497 -7.382 -15.882 1.00 81.69 95 ARG A C 1
ATOM 765 O O . ARG A 1 95 ? 14.076 -7.599 -16.942 1.00 81.69 95 ARG A O 1
ATOM 772 N N . LEU A 1 96 ? 12.305 -7.911 -15.603 1.00 78.19 96 LEU A N 1
ATOM 773 C CA . LEU A 1 96 ? 11.563 -8.733 -16.563 1.00 78.19 96 LEU A CA 1
ATOM 774 C C . LEU A 1 96 ? 11.038 -7.908 -17.743 1.00 78.19 96 LEU A C 1
ATOM 776 O O . LEU A 1 96 ? 11.043 -8.392 -18.878 1.00 78.19 96 LEU A O 1
ATOM 780 N N . HIS A 1 97 ? 10.596 -6.675 -17.491 1.00 77.94 97 HIS A N 1
ATOM 781 C CA . HIS A 1 97 ? 10.118 -5.790 -18.545 1.00 77.94 97 HIS A CA 1
ATOM 782 C C . HIS A 1 97 ? 11.253 -5.387 -19.495 1.00 77.94 97 HIS A C 1
ATOM 784 O O . HIS A 1 97 ? 11.105 -5.558 -20.702 1.00 77.94 97 HIS A O 1
ATOM 790 N N . GLU A 1 98 ? 12.410 -4.988 -18.959 1.00 76.44 98 GLU A N 1
ATOM 791 C CA . GLU A 1 98 ? 13.610 -4.657 -19.741 1.00 76.44 98 GLU A CA 1
ATOM 792 C C . GLU A 1 98 ? 14.088 -5.837 -20.599 1.00 76.44 98 GLU A C 1
ATOM 794 O O . GLU A 1 98 ? 14.399 -5.663 -21.776 1.00 76.44 98 GLU A O 1
ATOM 799 N N . ALA A 1 99 ? 14.097 -7.055 -20.046 1.00 70.94 99 ALA A N 1
ATOM 800 C CA . ALA A 1 99 ? 14.444 -8.255 -20.808 1.00 70.94 99 ALA A CA 1
ATOM 801 C C . ALA A 1 99 ? 13.469 -8.498 -21.975 1.00 70.94 99 ALA A C 1
ATOM 803 O O . ALA A 1 99 ? 13.885 -8.879 -23.068 1.00 70.94 99 ALA A O 1
ATOM 804 N N . THR A 1 100 ? 12.176 -8.238 -21.765 1.00 74.38 100 THR A N 1
ATOM 805 C CA . THR A 1 100 ? 11.150 -8.385 -22.808 1.00 74.38 100 THR A CA 1
ATOM 806 C C . THR A 1 100 ? 11.324 -7.343 -23.914 1.00 74.38 100 THR A C 1
ATOM 808 O O . THR A 1 100 ? 11.198 -7.677 -25.093 1.00 74.38 100 THR A O 1
ATOM 811 N N . ASP A 1 101 ? 11.659 -6.103 -23.557 1.00 69.31 101 ASP A N 1
ATOM 812 C CA . ASP A 1 101 ? 11.904 -5.028 -24.521 1.00 69.31 101 ASP A CA 1
ATOM 813 C C . ASP A 1 101 ? 13.163 -5.303 -25.354 1.00 69.31 101 ASP A C 1
ATOM 815 O O . ASP A 1 101 ? 13.134 -5.154 -26.576 1.00 69.31 101 ASP A O 1
ATOM 819 N N . GLN A 1 102 ? 14.231 -5.819 -24.734 1.00 65.06 102 GLN A N 1
ATOM 820 C CA . GLN A 1 102 ? 15.432 -6.275 -25.445 1.00 65.06 102 GLN A CA 1
ATOM 821 C C . GLN A 1 102 ? 15.128 -7.427 -26.414 1.00 65.06 102 GLN A C 1
ATOM 823 O O . GLN A 1 102 ? 15.626 -7.448 -27.540 1.00 65.06 102 GLN A O 1
ATOM 828 N N . GLU A 1 103 ? 14.290 -8.387 -26.014 1.00 63.81 103 GLU A N 1
ATOM 829 C CA . GLU A 1 103 ? 13.843 -9.463 -26.904 1.00 63.81 103 GLU A CA 1
ATOM 830 C C . GLU A 1 103 ? 12.986 -8.938 -28.067 1.00 63.81 103 GLU A C 1
ATOM 832 O O . GLU A 1 103 ? 13.107 -9.423 -29.198 1.00 63.81 103 GLU A O 1
ATOM 837 N N . ALA A 1 104 ? 12.121 -7.955 -27.809 1.00 65.94 104 ALA A N 1
ATOM 838 C CA . ALA A 1 104 ? 11.301 -7.311 -28.829 1.00 65.94 104 ALA A CA 1
ATOM 839 C C . ALA A 1 104 ? 12.165 -6.522 -29.824 1.00 65.94 104 ALA A C 1
ATOM 841 O O . ALA A 1 104 ? 11.983 -6.661 -31.035 1.00 65.94 104 ALA A O 1
ATOM 842 N N . GLU A 1 105 ? 13.149 -5.769 -29.334 1.00 63.81 105 GLU A N 1
ATOM 843 C CA . GLU A 1 105 ? 14.120 -5.049 -30.154 1.00 63.81 105 GLU A CA 1
ATOM 844 C C . GLU A 1 105 ? 14.964 -6.019 -30.994 1.00 63.81 105 GLU A C 1
ATOM 846 O O . GLU A 1 105 ? 15.049 -5.856 -32.212 1.00 63.81 105 GLU A O 1
ATOM 851 N N . ALA A 1 106 ? 15.496 -7.092 -30.399 1.00 64.44 106 ALA A N 1
ATOM 852 C CA . ALA A 1 106 ? 16.240 -8.116 -31.131 1.00 64.44 106 ALA A CA 1
ATOM 853 C C . ALA A 1 106 ? 15.401 -8.737 -32.263 1.00 64.44 106 ALA A C 1
ATOM 855 O O . ALA A 1 106 ? 15.901 -8.924 -33.374 1.00 64.44 106 ALA A O 1
ATOM 856 N N . ARG A 1 107 ? 14.106 -9.007 -32.028 1.00 62.44 107 ARG A N 1
ATOM 857 C CA . ARG A 1 107 ? 13.175 -9.457 -33.081 1.00 62.44 107 ARG A CA 1
ATOM 858 C C . ARG A 1 107 ? 12.989 -8.407 -34.173 1.00 62.44 107 ARG A C 1
ATOM 860 O O . ARG A 1 107 ? 12.998 -8.772 -35.349 1.00 62.44 107 ARG A O 1
ATOM 867 N N . MET A 1 108 ? 12.853 -7.126 -33.831 1.00 60.75 108 MET A N 1
ATOM 868 C CA . MET A 1 108 ? 12.738 -6.057 -34.832 1.00 60.75 108 MET A CA 1
ATOM 869 C C . MET A 1 108 ? 14.002 -5.937 -35.689 1.00 60.75 108 MET A C 1
ATOM 871 O O . MET A 1 108 ? 13.885 -5.846 -36.909 1.00 60.75 108 MET A O 1
ATOM 875 N N . TRP A 1 109 ? 15.192 -6.030 -35.094 1.00 58.94 109 TRP A N 1
ATOM 876 C CA . TRP A 1 109 ? 16.463 -6.030 -35.829 1.00 58.94 109 TRP A CA 1
ATOM 877 C C . TRP A 1 109 ? 16.586 -7.220 -36.792 1.00 58.94 109 TRP A C 1
ATOM 879 O O . TRP A 1 109 ? 16.936 -7.037 -37.957 1.00 58.94 109 TRP A O 1
ATOM 889 N N . ILE A 1 110 ? 16.185 -8.426 -36.370 1.00 59.72 110 ILE A N 1
ATOM 890 C CA . ILE A 1 110 ? 16.126 -9.613 -37.249 1.00 59.72 110 ILE A CA 1
ATOM 891 C C . ILE A 1 110 ? 15.183 -9.385 -38.443 1.00 59.72 110 ILE A C 1
ATOM 893 O O . ILE A 1 110 ? 15.448 -9.858 -39.548 1.00 59.72 110 ILE A O 1
ATOM 897 N N . THR A 1 111 ? 14.086 -8.658 -38.228 1.00 56.56 111 THR A N 1
ATOM 898 C CA . THR A 1 111 ? 13.053 -8.427 -39.248 1.00 56.56 111 THR A CA 1
ATOM 899 C C . THR A 1 111 ? 13.427 -7.286 -40.207 1.00 56.56 111 THR A C 1
ATOM 901 O O . THR A 1 111 ? 13.014 -7.308 -41.364 1.00 56.56 111 THR A O 1
ATOM 904 N N . ARG A 1 112 ? 14.228 -6.309 -39.755 1.00 52.34 112 ARG A N 1
ATOM 905 C CA . ARG A 1 112 ? 14.611 -5.110 -40.522 1.00 52.34 112 ARG A CA 1
ATOM 906 C C . ARG A 1 112 ? 15.824 -5.324 -41.435 1.00 52.34 112 ARG A C 1
ATOM 908 O O . ARG A 1 112 ? 15.829 -4.782 -42.534 1.00 52.34 112 ARG A O 1
ATOM 915 N N . ASP A 1 113 ? 16.782 -6.163 -41.035 1.00 49.59 113 ASP A N 1
ATOM 916 C CA . ASP A 1 113 ? 18.038 -6.365 -41.784 1.00 49.59 113 ASP A CA 1
ATOM 917 C C . ASP A 1 113 ? 18.071 -7.633 -42.659 1.00 49.59 113 ASP A C 1
ATOM 919 O O . ASP A 1 113 ? 19.092 -7.950 -43.270 1.00 49.59 113 ASP A O 1
ATOM 923 N N . GLY A 1 114 ? 16.975 -8.396 -42.750 1.00 50.88 114 GLY A N 1
ATOM 924 C CA . GLY A 1 114 ? 16.911 -9.577 -43.625 1.00 50.88 114 GLY A CA 1
ATOM 925 C C . GLY A 1 114 ? 17.967 -10.654 -43.319 1.00 50.88 114 GLY A C 1
ATOM 926 O O . GLY A 1 114 ? 18.296 -11.473 -44.187 1.00 50.88 114 GLY A O 1
ATOM 927 N N . VAL A 1 115 ? 18.517 -10.674 -42.100 1.00 50.94 115 VAL A N 1
ATOM 928 C CA . VAL A 1 115 ? 19.561 -11.624 -41.704 1.00 50.94 115 VAL A CA 1
ATOM 929 C C . VAL A 1 115 ? 18.948 -13.017 -41.585 1.00 50.94 115 VAL A C 1
ATOM 931 O O . VAL A 1 115 ? 18.168 -13.323 -40.683 1.00 50.94 115 VAL A O 1
ATOM 934 N N . ARG A 1 116 ? 19.296 -13.885 -42.541 1.00 48.19 116 ARG A N 1
ATOM 935 C CA . ARG A 1 116 ? 18.769 -15.252 -42.639 1.00 48.19 116 ARG A CA 1
ATOM 936 C C . ARG A 1 116 ? 19.156 -16.097 -41.411 1.00 48.19 116 ARG A C 1
ATOM 938 O O . ARG A 1 116 ? 20.292 -16.009 -40.937 1.00 48.19 116 ARG A O 1
ATOM 945 N N . PRO A 1 117 ? 18.275 -17.011 -40.957 1.00 46.22 117 PRO A N 1
ATOM 946 C CA . PRO A 1 117 ? 18.391 -17.776 -39.709 1.00 46.22 117 PRO A CA 1
ATOM 947 C C . PRO A 1 117 ? 19.403 -18.933 -39.792 1.00 46.22 117 PRO A C 1
ATOM 949 O O . PRO A 1 117 ? 19.102 -20.069 -39.435 1.00 46.22 117 PRO A O 1
ATOM 952 N N . ARG A 1 118 ? 20.621 -18.677 -40.282 1.00 48.03 118 ARG A N 1
ATOM 953 C CA . ARG A 1 118 ? 21.696 -19.683 -40.347 1.00 48.03 118 ARG A CA 1
ATOM 954 C C . ARG A 1 118 ? 22.830 -19.438 -39.350 1.00 48.03 118 ARG A C 1
ATOM 956 O O . ARG A 1 118 ? 23.647 -20.329 -39.161 1.00 48.03 118 ARG A O 1
ATOM 963 N N . GLN A 1 119 ? 22.846 -18.285 -38.674 1.00 48.03 119 GLN A N 1
ATOM 964 C CA . GLN A 1 119 ? 23.844 -17.954 -37.644 1.00 48.03 119 GLN A CA 1
ATOM 965 C C . GLN A 1 119 ? 23.321 -18.043 -36.195 1.00 48.03 119 GLN A C 1
ATOM 967 O O . GLN A 1 119 ? 24.110 -18.021 -35.253 1.00 48.03 119 GLN A O 1
ATOM 972 N N . MET A 1 120 ? 22.013 -18.246 -35.979 1.00 47.22 120 MET A N 1
ATOM 973 C CA . MET A 1 120 ? 21.441 -18.386 -34.626 1.00 47.22 120 MET A CA 1
ATOM 974 C C . MET A 1 120 ? 21.766 -19.710 -33.918 1.00 47.22 120 MET A C 1
ATOM 976 O O . MET A 1 120 ? 21.595 -19.820 -32.701 1.00 47.22 120 MET A O 1
ATOM 980 N N . THR A 1 121 ? 22.258 -20.718 -34.637 1.00 50.19 121 THR A N 1
ATOM 981 C CA . THR A 1 121 ? 22.649 -22.006 -34.045 1.00 50.19 121 THR A CA 1
ATOM 982 C C . THR A 1 121 ? 23.818 -21.870 -33.067 1.00 50.19 121 THR A C 1
ATOM 984 O O . THR A 1 121 ? 23.907 -22.663 -32.132 1.00 50.19 121 THR A O 1
ATOM 987 N N . HIS A 1 122 ? 24.663 -20.837 -33.194 1.00 48.97 122 HIS A N 1
ATOM 988 C CA . HIS A 1 122 ? 25.761 -20.618 -32.248 1.00 48.97 122 HIS A CA 1
ATOM 989 C C . HIS A 1 122 ? 25.340 -19.907 -30.957 1.00 48.97 122 HIS A C 1
ATOM 991 O O . HIS A 1 122 ? 25.737 -20.358 -29.881 1.00 48.97 122 HIS A O 1
ATOM 997 N N . ALA A 1 123 ? 24.475 -18.890 -31.020 1.00 47.06 123 ALA A N 1
ATOM 998 C CA . ALA A 1 123 ? 24.020 -18.166 -29.827 1.00 47.06 123 ALA A CA 1
ATOM 999 C C . ALA A 1 123 ? 23.186 -19.057 -28.888 1.00 47.06 123 ALA A C 1
ATOM 1001 O O . ALA A 1 123 ? 23.398 -19.070 -27.676 1.00 47.06 123 ALA A O 1
ATOM 1002 N N . ARG A 1 124 ? 22.308 -19.903 -29.447 1.00 49.59 124 ARG A N 1
ATOM 1003 C CA . ARG A 1 124 ? 21.509 -20.854 -28.656 1.00 49.59 124 ARG A CA 1
ATOM 1004 C C . ARG A 1 124 ? 22.381 -21.924 -27.979 1.00 49.59 124 ARG A C 1
ATOM 1006 O O . ARG A 1 124 ? 22.086 -22.329 -26.858 1.00 49.59 124 ARG A O 1
ATOM 1013 N N . SER A 1 125 ? 23.489 -22.318 -28.622 1.00 52.12 125 SER A N 1
ATOM 1014 C CA . SER A 1 125 ? 24.466 -23.267 -28.066 1.00 52.12 125 SER A CA 1
ATOM 1015 C C . SER A 1 125 ? 25.313 -22.678 -26.930 1.00 52.12 125 SER A C 1
ATOM 1017 O O . SER A 1 125 ? 25.693 -23.412 -26.019 1.00 52.12 125 SER A O 1
ATOM 1019 N N . LEU A 1 126 ? 25.575 -21.365 -26.950 1.00 49.53 126 LEU A N 1
ATOM 1020 C CA . LEU A 1 126 ? 26.321 -20.663 -25.900 1.00 49.53 126 LEU A CA 1
ATOM 1021 C C . LEU A 1 126 ? 25.466 -20.474 -24.641 1.00 49.53 126 LEU A C 1
ATOM 1023 O O . LEU A 1 126 ? 25.894 -20.871 -23.562 1.00 49.53 126 LEU A O 1
ATOM 1027 N N . VAL A 1 127 ? 24.214 -20.028 -24.794 1.00 54.25 127 VAL A N 1
ATOM 1028 C CA . VAL A 1 127 ? 23.274 -19.862 -23.667 1.00 54.25 127 VAL A CA 1
ATOM 1029 C C . VAL A 1 127 ? 22.907 -21.209 -23.022 1.00 54.25 127 VAL A C 1
ATOM 1031 O O . VAL A 1 127 ? 22.761 -21.306 -21.804 1.00 54.25 127 VAL A O 1
ATOM 1034 N N . GLN A 1 128 ? 22.803 -22.293 -23.805 1.00 55.06 128 GLN A N 1
ATOM 1035 C CA . GLN A 1 128 ? 22.615 -23.643 -23.251 1.00 55.06 128 GLN A CA 1
ATOM 1036 C C . GLN A 1 128 ? 23.873 -24.190 -22.556 1.00 55.06 128 GLN A C 1
ATOM 1038 O O . GLN A 1 128 ? 23.742 -24.887 -21.549 1.00 55.06 128 GLN A O 1
ATOM 1043 N N . LYS A 1 129 ? 25.082 -23.868 -23.044 1.00 50.66 129 LYS A N 1
ATOM 1044 C CA . LYS A 1 129 ? 26.343 -24.243 -22.379 1.00 50.66 129 LYS A CA 1
ATOM 1045 C C . LYS A 1 129 ? 26.547 -23.506 -21.055 1.00 50.66 129 LYS A C 1
ATOM 1047 O O . LYS A 1 129 ? 26.991 -24.141 -20.102 1.00 50.66 129 LYS A O 1
ATOM 1052 N N . GLU A 1 130 ? 26.190 -22.227 -20.968 1.00 47.75 130 GLU A N 1
ATOM 1053 C CA . GLU A 1 130 ? 26.258 -21.463 -19.713 1.00 47.75 130 GLU A CA 1
ATOM 1054 C C . GLU A 1 130 ? 25.258 -21.981 -18.674 1.00 47.75 130 GLU A C 1
ATOM 1056 O O . GLU A 1 130 ? 25.652 -22.278 -17.547 1.00 47.75 130 GLU A O 1
ATOM 1061 N N . ARG A 1 131 ? 24.001 -22.245 -19.067 1.00 52.19 131 ARG A N 1
ATOM 1062 C CA . ARG A 1 131 ? 23.013 -22.875 -18.170 1.00 52.19 131 ARG A CA 1
ATOM 1063 C C . ARG A 1 131 ? 23.476 -24.250 -17.664 1.00 52.19 131 ARG A C 1
ATOM 1065 O O . ARG A 1 131 ? 23.295 -24.567 -16.493 1.00 52.19 131 ARG A O 1
ATOM 1072 N N . ALA A 1 132 ? 24.119 -25.062 -18.507 1.00 52.03 132 ALA A N 1
ATOM 1073 C CA . ALA A 1 132 ? 24.667 -26.359 -18.095 1.00 52.03 132 ALA A CA 1
ATOM 1074 C C . ALA A 1 132 ? 25.900 -26.247 -17.171 1.00 52.03 132 ALA A C 1
ATOM 1076 O O . ALA A 1 132 ? 26.141 -27.143 -16.356 1.00 52.03 132 ALA A O 1
ATOM 1077 N N . ALA A 1 133 ? 26.679 -25.166 -17.277 1.00 50.56 133 ALA A N 1
ATOM 1078 C CA . ALA A 1 133 ? 27.835 -24.910 -16.421 1.00 50.56 133 ALA A CA 1
ATOM 1079 C C . ALA A 1 133 ? 27.424 -24.443 -15.013 1.00 50.56 133 ALA A C 1
ATOM 1081 O O . ALA A 1 133 ? 28.031 -24.882 -14.032 1.00 50.56 133 ALA A O 1
ATOM 1082 N N . ASP A 1 134 ? 26.360 -23.644 -14.898 1.00 48.41 134 ASP A N 1
ATOM 1083 C CA . ASP A 1 134 ? 25.839 -23.191 -13.602 1.00 48.41 134 ASP A CA 1
ATOM 1084 C C . ASP A 1 134 ? 25.128 -24.305 -12.824 1.00 48.41 134 ASP A C 1
ATOM 1086 O O . ASP A 1 134 ? 25.348 -24.456 -11.619 1.00 48.41 134 ASP A O 1
ATOM 1090 N N . HIS A 1 135 ? 24.394 -25.197 -13.499 1.00 46.09 135 HIS A N 1
ATOM 1091 C CA . HIS A 1 135 ? 23.819 -26.379 -12.841 1.00 46.09 135 HIS A CA 1
ATOM 1092 C C . HIS A 1 135 ? 24.875 -27.386 -12.342 1.00 46.09 135 HIS A C 1
ATOM 1094 O O . HIS A 1 135 ? 24.595 -28.161 -11.430 1.00 46.09 135 HIS A O 1
ATOM 1100 N N . ARG A 1 136 ? 26.109 -27.368 -12.874 1.00 46.94 136 ARG A N 1
ATOM 1101 C CA . ARG A 1 136 ? 27.221 -28.204 -12.376 1.00 46.94 136 ARG A CA 1
ATOM 1102 C C . ARG A 1 136 ? 27.902 -27.646 -11.123 1.00 46.94 136 ARG A C 1
ATOM 1104 O O . ARG A 1 136 ? 28.560 -28.412 -10.421 1.00 46.94 136 ARG A O 1
ATOM 1111 N N . LYS A 1 137 ? 27.757 -26.349 -10.826 1.00 45.62 137 LYS A N 1
ATOM 1112 C CA . LYS A 1 137 ? 28.339 -25.725 -9.623 1.00 45.62 137 LYS A CA 1
ATOM 1113 C C . LYS A 1 137 ? 27.457 -25.873 -8.381 1.00 45.62 137 LYS A C 1
ATOM 1115 O O . LYS A 1 137 ? 27.972 -25.794 -7.271 1.00 45.62 137 LYS A O 1
ATOM 1120 N N . VAL A 1 138 ? 26.174 -26.205 -8.544 1.00 43.91 138 VAL A N 1
ATOM 1121 C CA . VAL A 1 138 ? 25.252 -26.544 -7.442 1.00 43.91 138 VAL A CA 1
ATOM 1122 C C . VAL A 1 138 ? 25.177 -28.068 -7.256 1.00 43.91 138 VAL A C 1
ATOM 1124 O O . VAL A 1 138 ? 24.118 -28.679 -7.218 1.00 43.91 138 VAL A O 1
ATOM 1127 N N . SER A 1 139 ? 26.339 -28.713 -7.156 1.00 38.56 139 SER A N 1
ATOM 1128 C CA . SER A 1 139 ? 26.472 -30.093 -6.678 1.00 38.56 139 SER A CA 1
ATOM 1129 C C . SER A 1 139 ? 26.994 -30.043 -5.242 1.00 38.56 139 SER A C 1
ATOM 1131 O O . SER A 1 139 ? 28.167 -30.315 -4.969 1.00 38.56 139 SER A O 1
ATOM 1133 N N . VAL A 1 140 ? 26.121 -29.673 -4.306 1.00 42.69 140 VAL A N 1
ATOM 1134 C CA . VAL A 1 140 ? 26.367 -29.900 -2.880 1.00 42.69 140 VAL A CA 1
ATOM 1135 C C . VAL A 1 140 ? 26.396 -31.413 -2.671 1.00 42.69 140 VAL A C 1
ATOM 1137 O O . VAL A 1 140 ? 25.399 -32.102 -2.883 1.00 42.69 140 VAL A O 1
ATOM 1140 N N . ARG A 1 141 ? 27.564 -31.948 -2.298 1.00 34.75 141 ARG A N 1
ATOM 1141 C CA . AR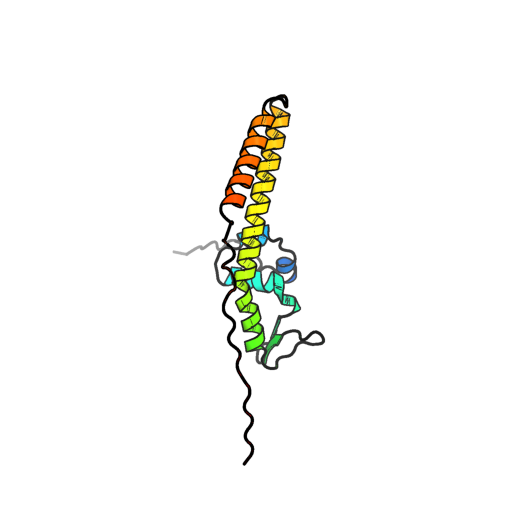G A 1 141 ? 27.711 -33.356 -1.906 1.00 34.75 141 ARG A CA 1
ATOM 1142 C C . ARG A 1 141 ? 26.711 -33.670 -0.783 1.00 34.75 141 ARG A C 1
ATOM 1144 O O . ARG A 1 141 ? 26.731 -32.961 0.225 1.00 34.75 141 ARG A O 1
ATOM 1151 N N . PRO A 1 142 ? 25.911 -34.746 -0.872 1.00 37.84 142 PRO A N 1
ATOM 1152 C CA . PRO A 1 142 ? 25.173 -35.225 0.284 1.00 37.84 142 PRO A CA 1
ATOM 1153 C C . PRO A 1 142 ? 26.183 -35.710 1.330 1.00 37.84 142 PRO A C 1
ATOM 1155 O O . PRO A 1 142 ? 26.979 -36.623 1.085 1.00 37.84 142 PRO A O 1
ATOM 1158 N N . ARG A 1 143 ? 26.190 -35.064 2.499 1.00 38.81 143 ARG A N 1
ATOM 1159 C CA . ARG A 1 143 ? 26.950 -35.529 3.660 1.00 38.81 143 ARG A CA 1
ATOM 1160 C C . ARG A 1 143 ? 26.278 -36.820 4.131 1.00 38.81 143 ARG A C 1
ATOM 1162 O O . ARG A 1 143 ? 25.130 -36.800 4.560 1.00 38.81 143 ARG A O 1
ATOM 1169 N N . ARG A 1 144 ? 26.982 -37.943 3.970 1.00 39.50 144 ARG A N 1
ATOM 1170 C CA . ARG A 1 144 ? 26.568 -39.275 4.426 1.00 39.50 144 ARG A CA 1
ATOM 1171 C C . ARG A 1 144 ? 26.104 -39.226 5.885 1.00 39.50 144 ARG A C 1
ATOM 1173 O O . ARG A 1 144 ? 26.864 -38.822 6.760 1.00 39.50 144 ARG A O 1
ATOM 1180 N N . SER A 1 145 ? 24.886 -39.698 6.118 1.00 46.91 145 SER A N 1
ATOM 1181 C CA . SER A 1 145 ? 24.383 -40.147 7.411 1.00 46.91 145 SER A CA 1
ATOM 1182 C C . SER A 1 145 ? 25.099 -41.436 7.822 1.00 46.91 145 SER A C 1
ATOM 1184 O O . SER A 1 145 ? 24.980 -42.451 7.136 1.00 46.91 145 SER A O 1
ATOM 1186 N N . ALA A 1 146 ? 25.822 -41.405 8.937 1.00 41.50 146 ALA A N 1
ATOM 1187 C CA . ALA A 1 146 ? 26.200 -42.588 9.704 1.00 41.50 146 ALA A CA 1
ATOM 1188 C C . ALA A 1 146 ? 26.500 -42.133 11.136 1.00 41.50 146 ALA A C 1
ATOM 1190 O O . ALA A 1 146 ? 27.419 -41.346 11.351 1.00 41.50 146 ALA A O 1
ATOM 1191 N N . GLY A 1 147 ? 25.699 -42.588 12.095 1.00 34.81 147 GLY A N 1
ATOM 1192 C CA . GLY A 1 147 ? 25.885 -42.253 13.504 1.00 34.81 147 GLY A CA 1
ATOM 1193 C C . GLY A 1 147 ? 24.623 -42.476 14.316 1.00 34.81 147 GLY A C 1
ATOM 1194 O O . GLY A 1 147 ? 23.990 -41.522 14.747 1.00 34.81 147 GLY A O 1
ATOM 1195 N N . SER A 1 148 ? 24.256 -43.747 14.460 1.00 42.50 148 SER A N 1
ATOM 1196 C CA . SER A 1 148 ? 23.290 -44.228 15.443 1.00 42.50 148 SER A CA 1
ATOM 1197 C C . SER A 1 148 ? 23.703 -43.763 16.843 1.00 42.50 148 SER A C 1
ATOM 1199 O O . SER A 1 148 ? 24.842 -43.994 17.245 1.00 42.50 148 SER A O 1
ATOM 1201 N N . ALA A 1 149 ? 22.791 -43.136 17.576 1.00 38.34 149 ALA A N 1
ATOM 1202 C CA . ALA A 1 149 ? 22.861 -43.036 19.026 1.00 38.34 149 ALA A CA 1
ATOM 1203 C C . ALA A 1 149 ? 21.434 -43.158 19.559 1.00 38.34 149 ALA A C 1
ATOM 1205 O O . ALA A 1 149 ? 20.624 -42.236 19.453 1.00 38.34 149 ALA A O 1
ATOM 1206 N N . GLU A 1 150 ? 21.133 -44.352 20.065 1.00 38.75 150 GLU A N 1
ATOM 1207 C CA . GLU A 1 150 ? 20.007 -44.616 20.949 1.00 38.75 150 GLU A CA 1
ATOM 1208 C C . GLU A 1 150 ? 20.019 -43.603 22.099 1.00 38.75 150 GLU A C 1
ATOM 1210 O O . GLU A 1 150 ? 21.029 -43.435 22.783 1.00 38.75 150 GLU A O 1
ATOM 1215 N N . VAL A 1 151 ? 18.887 -42.945 22.336 1.00 39.38 151 VAL A N 1
ATOM 1216 C CA . VAL A 1 151 ? 18.626 -42.258 23.601 1.00 39.38 151 VAL A CA 1
ATOM 1217 C C . VAL A 1 151 ? 17.526 -43.043 24.294 1.00 39.38 151 VAL A C 1
ATOM 1219 O O . VAL A 1 151 ? 16.342 -42.911 23.985 1.00 39.38 151 VAL A O 1
ATOM 1222 N N . SER A 1 152 ? 17.953 -43.915 25.203 1.00 37.22 152 SER A N 1
ATOM 1223 C CA . SER A 1 152 ? 17.086 -44.664 26.102 1.00 37.22 152 SER A CA 1
ATOM 1224 C C . SER A 1 152 ? 16.359 -43.712 27.047 1.00 37.22 152 SER A C 1
ATOM 1226 O O . SER A 1 152 ? 16.972 -42.964 27.808 1.00 37.22 152 SER A O 1
ATOM 1228 N N . ILE A 1 153 ? 15.032 -43.773 27.011 1.00 38.06 153 ILE A N 1
ATOM 1229 C CA . ILE A 1 153 ? 14.142 -43.159 27.992 1.00 38.06 153 ILE A CA 1
ATOM 1230 C C . ILE A 1 153 ? 14.177 -44.046 29.240 1.00 38.06 153 ILE A C 1
ATOM 1232 O O . ILE A 1 153 ? 13.657 -45.160 29.215 1.00 38.06 153 ILE A O 1
ATOM 1236 N N . VAL A 1 154 ? 14.761 -43.562 30.338 1.00 39.84 154 VAL A N 1
ATOM 1237 C CA . VAL A 1 154 ? 14.558 -44.160 31.665 1.00 39.84 154 VAL A CA 1
ATOM 1238 C C . VAL A 1 154 ? 13.601 -43.276 32.449 1.00 39.84 154 VAL A C 1
ATOM 1240 O O . VAL A 1 154 ? 13.921 -42.170 32.874 1.00 39.84 154 VAL A O 1
ATOM 1243 N N . SER A 1 155 ? 12.394 -43.807 32.606 1.00 38.94 155 SER A N 1
ATOM 1244 C CA . SER A 1 155 ? 11.412 -43.392 33.593 1.00 38.94 155 SER A CA 1
ATOM 1245 C C . SER A 1 155 ? 11.841 -43.929 34.960 1.00 38.94 155 SER A C 1
ATOM 1247 O O . SER A 1 155 ? 12.033 -45.134 35.102 1.00 38.94 155 SER A O 1
ATOM 1249 N N . MET A 1 156 ? 11.950 -43.069 35.973 1.00 33.06 156 MET A N 1
ATOM 1250 C CA . MET A 1 156 ? 11.833 -43.492 37.369 1.00 33.06 156 MET A CA 1
ATOM 1251 C C . MET A 1 156 ? 10.838 -42.579 38.082 1.00 33.06 156 MET A C 1
ATOM 1253 O O . MET A 1 156 ? 11.075 -41.392 38.288 1.00 33.06 156 MET A O 1
ATOM 1257 N N . LYS A 1 157 ? 9.686 -43.177 38.397 1.00 37.34 157 LYS A N 1
ATOM 1258 C CA . LYS A 1 157 ? 8.814 -42.815 39.513 1.00 37.34 157 LYS A CA 1
ATOM 1259 C C . LYS A 1 157 ? 9.416 -43.418 40.785 1.00 37.34 157 LYS A C 1
ATOM 1261 O O . LYS A 1 157 ? 9.863 -44.565 40.737 1.00 37.34 157 LYS A O 1
ATOM 1266 N N . GLY A 1 158 ? 9.347 -42.684 41.890 1.00 42.41 158 GLY A N 1
ATOM 1267 C CA . GLY A 1 158 ? 9.733 -43.126 43.229 1.00 42.41 158 GLY A CA 1
ATOM 1268 C C . GLY A 1 158 ? 10.064 -41.933 44.095 1.00 42.41 158 GLY A C 1
ATOM 1269 O O . GLY A 1 158 ? 11.263 -41.600 44.142 1.00 42.41 158 GLY A O 1
#

Sequence (158 aa):
MAWDIDAEHAPRRSTPTIADLRAMTLVERSRLGESDRANAFRLAARFSDHLLHQPGRGWAVWDGRRFDFANGWERALRIGMRLPDLIEEEAVAIRLHEATDQEAEARMWITRDGVRPRQMTHARSLVQKERAADHRKVSVRPRRSAGSAEVSIVSMKG

Secondary structure (DSSP, 8-state):
-------------PPPPHHHHHH--HHHHHTT-SSHHHHHHHHHHHHTTTEEEETTTEEEEE-SSSEE-TTHHHHHHHHHTTHHHHHHHHHHHHHHHHHHHHHHHHHHHHHHS---TTSHHHHHHHHHHHHHHHHHH---------------------

Foldseek 3Di:
DDPPPPPPDPDPPPDDDLVRLLPDDLQRLLVLDDDPVSLVSLLSNPCVVFWDQDPPQGIFGDPPPDTHSVCRVVVVVVSSVCSVVSNVVSVVVVVVVVVVVVVVVVVVVCVVPVPDPPPVVVVVVVVVVVVVVVVVVPCDDPDDDDDDDDDDDDDDDD

Solvent-accessible surface area (backbone atoms only — not comparable to full-atom values): 9904 Å² total; per-residue (Å²): 140,79,85,84,73,84,81,74,81,70,78,76,78,72,78,76,48,69,67,56,38,47,66,51,50,57,73,59,55,63,69,53,60,88,48,71,67,30,52,50,45,55,49,41,29,74,39,51,91,41,49,47,78,43,91,99,74,44,34,22,32,52,76,87,85,50,75,38,56,79,67,8,60,62,55,49,48,59,55,59,68,45,50,64,60,54,52,49,53,24,54,51,51,48,56,54,49,55,53,49,50,52,52,51,49,53,51,49,52,48,67,73,67,70,64,68,91,76,66,57,70,56,58,58,51,48,58,52,50,52,55,57,53,56,61,61,72,70,65,79,75,82,80,81,88,80,79,90,74,88,79,82,85,80,86,80,88,134

Radius of gyration: 28.82 Å; Cα contacts (8 Å, |Δi|>4): 81; chains: 1; bounding box: 44×94×87 Å

Mean predicted aligned error: 17.51 Å

Organism: NCBI:txid1114924

pLDDT: mean 71.33, std 22.43, range [33.06, 96.56]